Protein AF-A0A191XSU8-F1 (afdb_monomer_lite)

pLDDT: mean 96.38, std 5.08, range [62.66, 98.75]

Foldseek 3Di:
DPCPPDDDDQPDDCVPRPVVVVQVVCVVVPHDDDPPFAFDEFDADPVRHTQWTQTPVRDTGDDPDDDDPDPPVVVVVHDDPVRD

Secondary structure (DSSP, 8-state):
---TT-----SS-HIIIIIHHHHHHHHHTT----SS--EEEEEE-TTSSEEEEEETTS-EE--S-----S-HHHHHHHS-GGG-

Organism: NCBI:txid62343

Sequence (84 aa):
EKHGSKMAFLDGNPPERLCMPIANHIKSLGGEVYLNSRIQKIELNEDKTVKHFVLSNGTIIEGDAYVFATPVDILKLLLPEDWK

Structure (mmCIF, N/CA/C/O backbone):
data_AF-A0A191XSU8-F1
#
_entry.id   AF-A0A191XSU8-F1
#
loop_
_atom_site.group_PDB
_atom_site.id
_atom_site.type_symbol
_atom_site.label_atom_id
_atom_site.label_alt_id
_atom_site.label_comp_id
_atom_site.label_asym_id
_atom_site.label_entity_id
_atom_site.label_seq_id
_atom_site.pdbx_PDB_ins_code
_atom_site.Cartn_x
_atom_site.Cartn_y
_atom_site.Cartn_z
_atom_site.occupancy
_atom_site.B_iso_or_equiv
_atom_site.auth_seq_id
_atom_site.auth_comp_id
_atom_site.auth_asym_id
_atom_site.auth_atom_id
_atom_site.pdbx_PDB_model_num
ATOM 1 N N . GLU A 1 1 ? 23.468 -23.145 -7.856 1.00 62.66 1 GLU A N 1
ATOM 2 C CA . GLU A 1 1 ? 23.607 -21.850 -8.556 1.00 62.66 1 GLU A CA 1
ATOM 3 C C . GLU A 1 1 ? 25.047 -21.354 -8.379 1.00 62.66 1 GLU A C 1
ATOM 5 O O . GLU A 1 1 ? 25.541 -21.431 -7.260 1.00 62.66 1 GLU A O 1
ATOM 10 N N . LYS A 1 2 ? 25.762 -20.980 -9.453 1.00 74.25 2 LYS A N 1
ATOM 11 C CA . LYS A 1 2 ? 27.205 -20.617 -9.429 1.00 74.25 2 LYS A CA 1
ATOM 12 C C . LYS A 1 2 ? 27.456 -19.124 -9.714 1.00 74.25 2 LYS A C 1
ATOM 14 O O . LYS A 1 2 ? 28.613 -18.713 -9.808 1.00 74.25 2 LYS A O 1
ATOM 19 N N . HIS A 1 3 ? 26.406 -18.310 -9.862 1.00 85.00 3 HIS A N 1
ATOM 20 C CA . HIS A 1 3 ? 26.531 -16.907 -10.284 1.00 85.00 3 HIS A CA 1
ATOM 21 C C . HIS A 1 3 ? 25.832 -15.892 -9.372 1.00 85.00 3 HIS A C 1
ATOM 23 O O . HIS A 1 3 ? 25.697 -14.736 -9.759 1.00 85.00 3 HIS A O 1
ATOM 29 N N . GLY A 1 4 ? 25.452 -16.276 -8.151 1.00 88.62 4 GLY A N 1
ATOM 30 C CA . GLY A 1 4 ? 24.712 -15.401 -7.230 1.00 88.62 4 GLY A CA 1
ATOM 31 C C . GLY A 1 4 ? 25.421 -14.100 -6.823 1.00 88.62 4 GLY A C 1
ATOM 32 O O . GLY A 1 4 ? 24.763 -13.178 -6.365 1.00 88.62 4 GLY A O 1
ATOM 33 N N . SER A 1 5 ? 26.741 -13.997 -7.004 1.00 93.75 5 SER A N 1
ATOM 34 C CA . SER A 1 5 ? 27.513 -12.778 -6.721 1.00 93.75 5 SER A CA 1
ATOM 35 C C . SER A 1 5 ? 27.647 -11.823 -7.913 1.00 93.75 5 SER A C 1
ATOM 37 O O . SER A 1 5 ? 28.258 -10.763 -7.771 1.00 93.75 5 SER A O 1
ATOM 39 N N . LYS A 1 6 ? 27.110 -12.169 -9.093 1.00 93.94 6 LYS A N 1
ATOM 40 C CA . LYS A 1 6 ? 27.081 -11.236 -10.227 1.00 93.94 6 LYS A CA 1
ATOM 41 C C . LYS A 1 6 ? 26.116 -10.095 -9.923 1.00 93.94 6 LYS A C 1
ATOM 43 O O . LYS A 1 6 ? 24.975 -10.323 -9.537 1.00 93.94 6 LYS A O 1
ATOM 48 N N . MET A 1 7 ? 26.586 -8.873 -10.138 1.00 95.88 7 MET A N 1
ATOM 49 C CA . MET A 1 7 ? 25.820 -7.652 -9.914 1.00 95.88 7 MET A CA 1
ATOM 50 C C . MET A 1 7 ? 25.374 -7.049 -11.244 1.00 95.88 7 MET A C 1
ATOM 52 O O . MET A 1 7 ? 26.052 -7.192 -12.262 1.00 95.88 7 MET A O 1
ATOM 56 N N . ALA A 1 8 ? 24.248 -6.346 -11.213 1.00 95.62 8 ALA A N 1
ATOM 57 C CA . ALA A 1 8 ? 23.754 -5.532 -12.310 1.00 95.62 8 ALA A CA 1
ATOM 58 C C . ALA A 1 8 ? 23.247 -4.201 -11.755 1.00 95.62 8 ALA A C 1
ATOM 60 O O . ALA A 1 8 ? 22.836 -4.113 -10.597 1.00 95.62 8 ALA A O 1
ATOM 61 N N . PHE A 1 9 ? 23.272 -3.182 -12.604 1.00 96.25 9 PHE A N 1
ATOM 62 C CA . PHE A 1 9 ? 22.714 -1.872 -12.309 1.00 96.25 9 PHE A CA 1
ATOM 63 C C . PHE A 1 9 ? 21.504 -1.641 -13.194 1.00 96.25 9 PHE A C 1
ATOM 65 O O . PHE A 1 9 ? 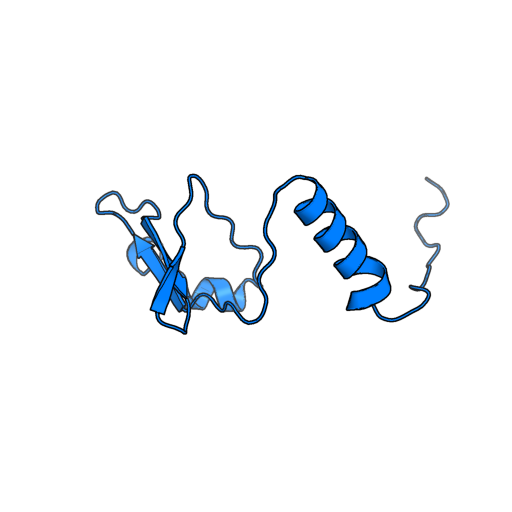21.423 -2.164 -14.306 1.00 96.25 9 PHE A O 1
ATOM 72 N N . LEU A 1 10 ? 20.572 -0.842 -12.690 1.00 97.06 10 LEU A N 1
ATOM 73 C CA . LEU A 1 10 ? 19.484 -0.358 -13.514 1.00 97.06 10 LEU A CA 1
ATOM 74 C C . LEU A 1 10 ? 20.048 0.607 -14.560 1.00 97.06 10 LEU A C 1
ATOM 76 O O . LEU A 1 10 ? 20.960 1.383 -14.280 1.00 97.06 10 LEU A O 1
ATOM 80 N N . ASP A 1 11 ? 19.496 0.561 -15.762 1.00 96.38 11 ASP A N 1
ATOM 81 C CA . ASP A 1 11 ? 19.936 1.363 -16.906 1.00 96.38 11 ASP A CA 1
ATOM 82 C C . ASP A 1 11 ? 19.437 2.822 -16.870 1.00 96.38 11 ASP A C 1
ATOM 84 O O . ASP A 1 11 ? 19.654 3.588 -17.805 1.00 96.38 11 ASP A O 1
ATOM 88 N N . GLY A 1 12 ? 18.779 3.220 -15.782 1.00 97.06 12 GLY A N 1
ATOM 89 C CA . GLY A 1 12 ? 18.273 4.563 -15.543 1.00 97.06 12 GLY A CA 1
ATOM 90 C C . GLY A 1 12 ? 17.636 4.676 -14.159 1.00 97.06 12 GLY A C 1
ATOM 91 O O . GLY A 1 12 ? 17.845 3.829 -13.288 1.00 97.06 12 GLY A O 1
ATOM 92 N N . ASN A 1 13 ? 16.857 5.735 -13.933 1.00 98.25 13 ASN A N 1
ATOM 93 C CA . ASN A 1 13 ? 16.263 5.975 -12.621 1.00 98.25 13 ASN A CA 1
ATOM 94 C C . ASN A 1 13 ? 15.179 4.917 -12.285 1.00 98.25 13 ASN A C 1
ATOM 96 O O . ASN A 1 13 ? 14.386 4.552 -13.158 1.00 98.25 13 ASN A O 1
ATOM 100 N N . PRO A 1 14 ? 15.102 4.429 -11.030 1.00 98.25 14 PRO A N 1
ATOM 101 C CA . PRO A 1 14 ? 14.124 3.412 -10.637 1.00 98.25 14 PRO A CA 1
ATOM 102 C C . PRO A 1 14 ? 12.648 3.767 -10.868 1.00 98.25 14 PRO A C 1
ATOM 104 O O . PRO A 1 14 ? 11.918 2.884 -11.326 1.00 98.25 14 PRO A O 1
ATOM 107 N N . PRO A 1 15 ? 12.177 5.007 -10.610 1.00 98.00 15 PRO A N 1
ATOM 108 C CA . PRO A 1 15 ? 10.780 5.361 -10.850 1.00 98.00 15 PRO A CA 1
ATOM 109 C C . PRO A 1 15 ? 10.319 5.090 -12.286 1.00 98.00 15 PRO A C 1
ATOM 111 O O . PRO A 1 15 ? 9.277 4.468 -12.484 1.00 98.00 15 PRO A O 1
ATOM 114 N N . GLU A 1 16 ? 11.102 5.494 -13.284 1.00 97.69 16 GLU A N 1
ATOM 115 C CA . GLU A 1 16 ? 10.742 5.323 -14.693 1.00 97.69 16 GLU A CA 1
ATOM 116 C C . GLU A 1 16 ? 11.069 3.926 -15.221 1.00 97.69 16 GLU A C 1
ATOM 118 O O . GLU A 1 16 ? 10.265 3.338 -15.942 1.00 97.69 16 GLU A O 1
ATOM 123 N N . ARG A 1 17 ? 12.244 3.382 -14.877 1.00 98.06 17 ARG A N 1
ATOM 124 C CA . ARG A 1 17 ? 12.739 2.126 -15.468 1.00 98.06 17 ARG A CA 1
ATOM 125 C C . ARG A 1 17 ? 12.179 0.871 -14.807 1.00 98.06 17 ARG A C 1
ATOM 127 O O . ARG A 1 17 ? 12.188 -0.182 -15.437 1.00 98.06 17 ARG A O 1
ATOM 134 N N . LEU A 1 18 ? 11.684 0.968 -13.571 1.00 98.00 18 LEU A N 1
ATOM 135 C CA . LEU A 1 18 ? 11.181 -0.180 -12.811 1.00 98.00 18 LEU A CA 1
ATOM 136 C C . LEU A 1 18 ? 9.766 0.039 -12.264 1.00 98.00 18 LEU A C 1
ATOM 138 O O . LEU A 1 18 ? 8.882 -0.778 -12.518 1.00 98.00 18 LEU A O 1
ATOM 142 N N . CYS A 1 19 ? 9.522 1.138 -11.546 1.00 98.38 19 CYS A N 1
ATOM 143 C CA . CYS A 1 19 ? 8.237 1.340 -10.870 1.00 98.38 19 CYS A CA 1
ATOM 144 C C . CYS A 1 19 ? 7.091 1.605 -11.861 1.00 98.38 19 CYS A C 1
ATOM 146 O O . CYS A 1 19 ? 6.003 1.050 -11.704 1.00 98.38 19 CYS A O 1
ATOM 148 N N . MET A 1 20 ? 7.326 2.418 -12.895 1.00 98.44 20 MET A N 1
ATOM 149 C CA . MET A 1 20 ? 6.318 2.758 -13.903 1.00 98.44 20 MET A CA 1
ATOM 150 C C . MET A 1 20 ? 5.833 1.536 -14.707 1.00 98.44 20 MET A C 1
ATOM 152 O O . MET A 1 20 ? 4.618 1.385 -14.835 1.00 98.44 20 MET A O 1
ATOM 156 N N . PRO A 1 21 ? 6.701 0.619 -15.193 1.00 98.56 21 PRO A N 1
ATOM 157 C CA . PRO A 1 21 ? 6.255 -0.639 -15.796 1.00 98.56 21 PRO A CA 1
ATOM 158 C C . PRO A 1 21 ? 5.284 -1.439 -14.918 1.00 98.56 21 PRO A C 1
ATOM 160 O O . PRO A 1 21 ? 4.258 -1.907 -15.410 1.00 98.56 21 PRO A O 1
ATOM 163 N N . ILE A 1 22 ? 5.566 -1.546 -13.616 1.00 98.62 22 ILE A N 1
ATOM 164 C CA . ILE A 1 22 ? 4.706 -2.259 -12.659 1.00 98.62 22 ILE A CA 1
ATOM 165 C C . ILE A 1 22 ? 3.370 -1.525 -12.497 1.00 98.62 22 ILE A C 1
ATOM 167 O O . ILE A 1 22 ? 2.312 -2.141 -12.614 1.00 98.62 22 ILE A O 1
ATOM 171 N N . ALA A 1 23 ? 3.403 -0.206 -12.285 1.00 98.56 23 ALA A N 1
ATOM 172 C CA . ALA A 1 23 ? 2.194 0.604 -12.145 1.00 98.56 23 ALA A CA 1
ATOM 173 C C . ALA A 1 23 ? 1.305 0.539 -13.399 1.00 98.56 23 ALA A C 1
ATOM 175 O O . ALA A 1 23 ? 0.085 0.431 -13.286 1.00 98.56 23 ALA A O 1
ATOM 176 N N . ASN A 1 24 ? 1.905 0.554 -14.591 1.00 98.62 24 ASN A N 1
ATOM 177 C CA . ASN A 1 24 ? 1.188 0.409 -15.857 1.00 98.62 24 ASN A CA 1
ATOM 178 C C . ASN A 1 24 ? 0.562 -0.979 -15.999 1.00 98.62 24 ASN A C 1
ATOM 180 O O . ASN A 1 24 ? -0.576 -1.083 -16.450 1.00 98.62 24 ASN A O 1
ATOM 184 N N . HIS A 1 25 ? 1.271 -2.035 -15.590 1.00 98.75 25 HIS A N 1
ATOM 185 C CA . HIS A 1 25 ? 0.727 -3.388 -15.610 1.00 98.75 25 HIS A CA 1
ATOM 186 C C . HIS A 1 25 ? -0.484 -3.522 -14.676 1.00 98.75 25 HIS A C 1
ATOM 188 O O . HIS A 1 25 ? -1.532 -3.994 -15.115 1.00 98.75 25 HIS A O 1
ATOM 194 N N . ILE A 1 26 ? -0.387 -3.007 -13.444 1.00 98.69 26 ILE A N 1
ATOM 195 C CA . ILE A 1 26 ? -1.509 -2.957 -12.490 1.00 98.69 26 ILE A CA 1
ATOM 196 C C . ILE A 1 26 ? -2.710 -2.232 -13.113 1.00 98.69 26 ILE A C 1
ATOM 198 O O . ILE A 1 26 ? -3.811 -2.780 -13.136 1.00 98.69 26 ILE A O 1
ATOM 202 N N . LYS A 1 27 ? -2.489 -1.046 -13.697 1.00 98.62 27 LYS A N 1
ATOM 203 C CA . LYS A 1 27 ? -3.546 -0.263 -14.359 1.00 98.62 27 LYS A CA 1
ATOM 204 C C . LYS A 1 27 ? -4.169 -0.975 -15.557 1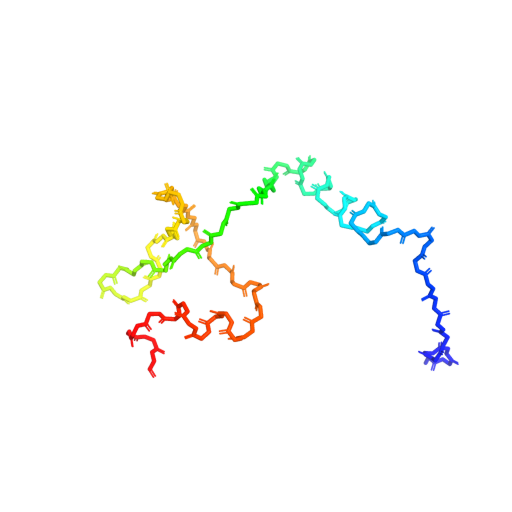.00 98.62 27 LYS A C 1
ATOM 206 O O . LYS A 1 27 ? -5.381 -0.921 -15.731 1.00 98.62 27 LYS A O 1
ATOM 211 N N . SER A 1 28 ? -3.371 -1.679 -16.362 1.00 98.69 28 SER A N 1
ATOM 212 C CA . SER A 1 28 ? -3.878 -2.437 -17.518 1.00 98.69 28 SER A CA 1
ATOM 213 C C . SER A 1 28 ? -4.813 -3.588 -17.134 1.00 98.69 28 SER A C 1
ATOM 215 O O . SER A 1 28 ? -5.628 -4.008 -17.950 1.00 98.69 28 SER A O 1
ATOM 217 N N . LEU A 1 29 ? -4.714 -4.069 -15.892 1.00 98.75 29 LEU A N 1
ATOM 218 C CA . LEU A 1 29 ? -5.546 -5.133 -15.333 1.00 98.75 29 LEU A CA 1
ATOM 219 C C . LEU A 1 29 ? -6.689 -4.595 -14.453 1.00 98.75 29 LEU A C 1
ATOM 221 O O . LEU A 1 29 ? -7.330 -5.369 -13.748 1.00 98.75 29 LEU A O 1
ATOM 225 N N . GLY A 1 30 ? -6.954 -3.284 -14.494 1.00 98.62 30 GLY A N 1
ATOM 226 C CA . GLY A 1 30 ? -8.050 -2.639 -13.764 1.00 98.62 30 GLY A CA 1
ATOM 227 C C . GLY A 1 30 ? -7.710 -2.193 -12.340 1.00 98.62 30 GLY A C 1
ATOM 228 O O . GLY A 1 30 ? -8.591 -1.711 -11.639 1.00 98.62 30 GLY A O 1
ATOM 229 N N . GLY A 1 31 ? -6.455 -2.332 -11.905 1.00 98.56 31 GLY A N 1
ATOM 230 C CA . GLY A 1 31 ? -6.005 -1.803 -10.619 1.00 98.56 31 GLY A CA 1
ATOM 231 C C . GLY A 1 31 ? -5.745 -0.294 -10.656 1.00 98.56 31 GLY A C 1
ATOM 232 O O . GLY A 1 31 ? -5.483 0.295 -11.704 1.00 98.56 31 GLY A O 1
ATOM 233 N N . GLU A 1 32 ? -5.746 0.339 -9.488 1.00 98.44 32 GLU A N 1
ATOM 234 C CA . GLU A 1 32 ? -5.547 1.783 -9.354 1.00 98.44 32 GLU A CA 1
ATOM 235 C C . GLU A 1 32 ? -4.233 2.096 -8.626 1.00 98.44 32 GLU A C 1
ATOM 237 O O . GLU A 1 32 ? -3.813 1.385 -7.715 1.00 98.44 32 GLU A O 1
ATOM 242 N N . VAL A 1 33 ? -3.557 3.174 -9.039 1.00 98.12 33 VAL A N 1
ATOM 243 C CA . VAL A 1 33 ? -2.317 3.644 -8.401 1.00 98.12 33 VAL A CA 1
ATOM 244 C C . VAL A 1 33 ? -2.414 5.147 -8.194 1.00 98.12 33 VAL A C 1
ATOM 246 O O . VAL A 1 33 ? -2.359 5.915 -9.160 1.00 98.12 33 VAL A O 1
ATOM 249 N N . TYR A 1 34 ? -2.520 5.546 -6.929 1.00 97.69 34 TYR A N 1
ATOM 250 C CA . TYR A 1 34 ? -2.620 6.936 -6.504 1.00 97.69 34 TYR A CA 1
ATOM 251 C C . TYR A 1 34 ? -1.322 7.407 -5.852 1.00 97.69 34 TYR A C 1
ATOM 253 O O . TYR A 1 34 ? -0.710 6.701 -5.052 1.00 97.69 34 TYR A O 1
ATOM 261 N N . LEU A 1 35 ? -0.905 8.624 -6.194 1.00 97.69 35 LEU A N 1
ATOM 262 C CA . LEU A 1 35 ? 0.237 9.300 -5.584 1.00 97.69 35 LEU A CA 1
ATOM 263 C C . LEU A 1 35 ? -0.260 10.397 -4.645 1.00 97.69 35 LEU A C 1
ATOM 265 O O . LEU A 1 35 ? -1.365 10.905 -4.809 1.00 97.69 35 LEU A O 1
ATOM 269 N N . ASN A 1 36 ? 0.582 10.796 -3.691 1.00 97.50 36 ASN A N 1
ATOM 270 C CA . ASN A 1 36 ? 0.258 11.825 -2.693 1.00 97.50 36 ASN A CA 1
ATOM 271 C C . ASN A 1 36 ? -0.954 11.477 -1.799 1.00 97.50 36 ASN A C 1
ATOM 273 O O . ASN A 1 36 ? -1.553 12.356 -1.187 1.00 97.50 36 ASN A O 1
ATOM 277 N N . SER A 1 37 ? -1.268 10.187 -1.672 1.00 97.88 37 SER A N 1
ATOM 278 C CA . SER A 1 37 ? -2.391 9.652 -0.892 1.00 97.88 37 SER A CA 1
ATOM 279 C C . SER A 1 37 ? -1.912 9.076 0.441 1.00 97.88 37 SER A C 1
ATOM 281 O O . SER A 1 37 ? -1.951 7.869 0.668 1.00 97.88 37 SER A O 1
ATOM 283 N N . ARG A 1 38 ? -1.378 9.931 1.322 1.00 97.75 38 ARG A N 1
ATOM 284 C CA . ARG A 1 38 ? -0.840 9.490 2.620 1.00 97.75 38 ARG A CA 1
ATOM 285 C C . ARG A 1 38 ? -1.969 9.008 3.534 1.00 97.75 38 ARG A C 1
ATOM 287 O O . ARG A 1 38 ? -2.899 9.762 3.792 1.00 97.75 38 ARG A O 1
ATOM 294 N N . ILE A 1 39 ? -1.834 7.806 4.093 1.00 97.94 39 ILE A N 1
ATOM 295 C CA . ILE A 1 39 ? -2.719 7.305 5.154 1.00 97.94 39 ILE A CA 1
ATOM 296 C C . ILE A 1 39 ? -2.412 8.052 6.458 1.00 97.94 39 ILE A C 1
ATOM 298 O O . ILE A 1 39 ? -1.253 8.165 6.860 1.00 97.94 39 ILE A O 1
ATOM 302 N N . GLN A 1 40 ? -3.454 8.572 7.098 1.00 97.81 40 GLN A N 1
ATOM 303 C CA . GLN A 1 40 ? -3.402 9.285 8.371 1.00 97.81 40 GLN A CA 1
ATOM 304 C C . GLN A 1 40 ? -3.837 8.409 9.547 1.00 97.81 40 GLN A C 1
ATOM 306 O O . GLN A 1 40 ? -3.263 8.538 10.626 1.00 97.81 40 GLN A O 1
ATOM 311 N N . LYS A 1 41 ? -4.839 7.541 9.362 1.00 97.81 41 LYS A N 1
ATOM 312 C CA . LYS A 1 41 ? -5.375 6.692 10.435 1.00 97.81 41 LYS A CA 1
ATOM 313 C C . LYS A 1 41 ? -5.961 5.390 9.886 1.00 97.81 41 LYS A C 1
ATOM 315 O O . LYS A 1 41 ? -6.547 5.380 8.802 1.00 97.81 41 LYS A O 1
ATOM 320 N N . ILE A 1 42 ? -5.822 4.320 10.664 1.00 98.12 42 ILE A N 1
ATOM 321 C CA . ILE A 1 42 ? -6.569 3.070 10.505 1.00 98.12 42 ILE A CA 1
ATOM 322 C C . ILE A 1 42 ? -7.780 3.155 11.437 1.00 98.12 42 ILE A C 1
ATOM 324 O O . ILE A 1 42 ? -7.612 3.209 12.656 1.00 98.12 42 ILE A O 1
ATOM 328 N N .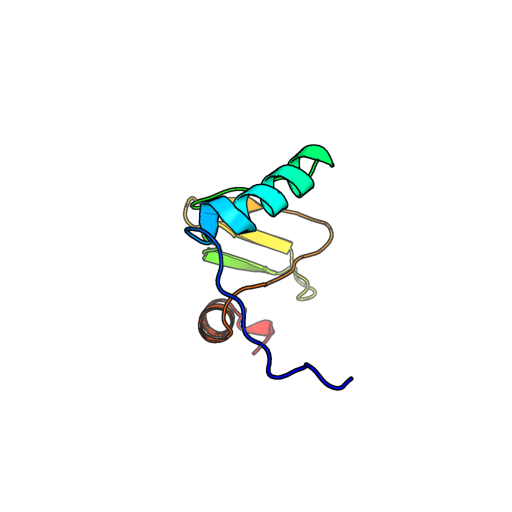 GLU A 1 43 ? -8.986 3.218 10.878 1.00 98.19 43 GLU A N 1
ATOM 329 C CA . GLU A 1 43 ? -10.209 3.165 11.680 1.00 98.19 43 GLU A CA 1
ATOM 330 C C . GLU A 1 43 ? -10.617 1.706 11.874 1.00 98.19 43 GLU A C 1
ATOM 332 O O . GLU A 1 43 ? -10.555 0.916 10.927 1.00 98.19 43 GLU A O 1
ATOM 337 N N . LEU A 1 44 ? -11.028 1.349 13.090 1.00 98.38 44 LEU A N 1
ATOM 338 C CA . LEU A 1 44 ? -11.443 -0.008 13.429 1.00 98.38 44 LEU A CA 1
ATOM 339 C C . LEU A 1 44 ? -12.960 -0.100 13.600 1.00 98.38 44 LEU A C 1
ATOM 341 O O . LEU A 1 44 ? -13.628 0.862 13.979 1.00 98.38 44 LEU A O 1
ATOM 345 N N . ASN A 1 45 ? -13.490 -1.283 13.319 1.00 98.00 45 ASN A N 1
ATOM 346 C CA . ASN A 1 45 ? -14.817 -1.697 13.749 1.00 98.00 45 ASN A CA 1
ATOM 347 C C . ASN A 1 45 ? -14.805 -2.031 15.252 1.00 98.00 45 ASN A C 1
ATOM 349 O O . ASN A 1 45 ? -13.747 -2.172 15.866 1.00 98.00 45 ASN A O 1
ATOM 353 N N . GLU A 1 46 ? -15.987 -2.224 15.841 1.00 97.25 46 GLU A N 1
ATOM 354 C CA . GLU A 1 46 ? -16.125 -2.628 17.252 1.00 97.25 46 GLU A CA 1
ATOM 355 C C . GLU A 1 46 ? -15.458 -3.982 17.553 1.00 97.25 46 GLU A C 1
ATOM 357 O O . GLU A 1 46 ? -14.955 -4.206 18.652 1.00 97.25 46 GLU A O 1
ATOM 362 N N . ASP A 1 47 ? -15.399 -4.874 16.561 1.00 97.31 47 ASP A N 1
ATOM 363 C CA . ASP A 1 47 ? -14.733 -6.179 16.646 1.00 97.31 47 ASP A CA 1
ATOM 364 C C . ASP A 1 47 ? -13.207 -6.111 16.433 1.00 97.31 47 ASP A C 1
ATOM 366 O O . ASP A 1 47 ? -12.540 -7.146 16.374 1.00 97.31 47 ASP A O 1
ATOM 370 N N . LYS A 1 48 ? -12.650 -4.894 16.346 1.00 97.12 48 LYS A N 1
ATOM 371 C CA . LYS A 1 48 ? -11.225 -4.586 16.151 1.00 97.12 48 LYS A CA 1
ATOM 372 C C . LYS A 1 48 ? -10.663 -4.961 14.777 1.00 97.12 48 LYS A C 1
ATOM 374 O O . LYS A 1 48 ? -9.447 -4.867 14.580 1.00 97.12 48 LYS A O 1
ATOM 379 N N . THR A 1 49 ? -11.507 -5.343 13.818 1.00 98.06 49 THR A N 1
ATOM 380 C CA . THR A 1 49 ? -11.111 -5.452 12.406 1.00 98.06 49 THR A CA 1
ATOM 381 C C . THR A 1 49 ? -10.994 -4.067 11.765 1.00 98.06 49 THR A C 1
ATOM 383 O O . THR A 1 49 ? -11.548 -3.089 12.269 1.00 98.06 49 THR A O 1
ATOM 386 N N . VAL A 1 50 ? -10.252 -3.952 10.658 1.00 98.25 50 VAL A N 1
ATOM 387 C CA . VAL A 1 50 ? -10.142 -2.673 9.937 1.00 98.25 50 VAL A CA 1
ATOM 388 C C . VAL A 1 50 ? -11.483 -2.325 9.305 1.00 98.25 50 VAL A C 1
ATOM 390 O O . VAL A 1 50 ? -12.019 -3.101 8.518 1.00 98.25 50 VAL A O 1
ATOM 393 N N . LYS A 1 51 ? -11.983 -1.128 9.610 1.00 98.31 51 LYS A N 1
ATOM 394 C CA . LYS A 1 51 ? -13.161 -0.551 8.966 1.00 98.31 51 LYS A CA 1
ATOM 395 C C . LYS A 1 51 ? -12.794 0.114 7.645 1.00 98.31 51 LYS A C 1
ATOM 397 O O . LYS A 1 51 ? -13.366 -0.226 6.618 1.00 98.31 51 LYS A O 1
ATOM 402 N N . HIS A 1 52 ? -11.839 1.047 7.685 1.00 98.56 52 HIS A N 1
ATOM 403 C CA . HIS A 1 52 ? -11.339 1.785 6.521 1.00 98.56 52 HIS A CA 1
ATOM 404 C C . HIS A 1 52 ? -10.029 2.525 6.825 1.00 98.56 52 HIS A C 1
ATOM 406 O O . HIS A 1 52 ? -9.664 2.748 7.986 1.00 98.56 52 HIS A O 1
ATOM 412 N N . PHE A 1 53 ? -9.346 2.995 5.779 1.00 98.44 53 PHE A N 1
ATOM 413 C CA . PHE A 1 53 ? -8.233 3.938 5.907 1.00 98.44 53 PHE A CA 1
ATOM 414 C C . PHE A 1 53 ? -8.700 5.374 5.712 1.00 98.44 53 PHE A C 1
ATOM 416 O O . PHE A 1 53 ? -9.409 5.688 4.759 1.00 98.44 53 PHE A O 1
ATOM 423 N N . VAL A 1 54 ? -8.249 6.263 6.595 1.00 98.44 54 VAL A N 1
ATOM 424 C CA . VAL A 1 54 ? -8.440 7.709 6.455 1.00 98.44 54 VAL A CA 1
ATOM 425 C C . VAL A 1 54 ? -7.155 8.302 5.897 1.00 98.44 54 VAL A C 1
ATOM 427 O O . VAL A 1 54 ? -6.088 8.132 6.490 1.00 98.44 54 VAL A O 1
ATOM 430 N N . LEU A 1 55 ? -7.236 8.984 4.759 1.00 98.25 55 LEU A N 1
ATOM 431 C CA . LEU A 1 55 ? -6.114 9.699 4.157 1.00 98.25 55 LEU A CA 1
ATOM 432 C C . LEU A 1 55 ? -5.931 11.083 4.792 1.00 98.25 55 LEU A C 1
ATOM 434 O O . LEU A 1 55 ? -6.853 11.644 5.375 1.00 98.25 55 LEU A O 1
ATOM 438 N N . SER A 1 56 ? -4.752 11.685 4.625 1.00 97.56 56 SER A N 1
ATOM 439 C CA . SER A 1 56 ? -4.407 12.993 5.205 1.00 97.56 56 SER A CA 1
ATOM 440 C C . SER A 1 56 ? -5.257 14.160 4.700 1.00 97.56 56 SER A C 1
ATOM 442 O O . SER A 1 56 ? -5.250 15.228 5.302 1.00 97.56 56 SER A O 1
ATOM 444 N N . ASN A 1 57 ? -5.954 13.981 3.578 1.00 96.31 57 ASN A N 1
ATOM 445 C CA . ASN A 1 57 ? -6.914 14.947 3.044 1.00 96.31 57 ASN A CA 1
ATOM 446 C C . ASN A 1 57 ? -8.363 14.669 3.503 1.00 96.31 57 ASN A C 1
ATOM 448 O O . ASN A 1 57 ? -9.283 15.295 2.988 1.00 96.31 57 ASN A O 1
ATOM 452 N N . GLY A 1 58 ? -8.574 13.713 4.414 1.00 96.81 58 GLY A N 1
ATOM 453 C CA . GLY A 1 58 ? -9.889 13.298 4.910 1.00 96.81 58 GLY A CA 1
ATOM 454 C C . GLY A 1 58 ? -10.631 12.291 4.024 1.00 96.81 58 GLY A C 1
ATOM 455 O O . GLY A 1 58 ? -11.713 11.851 4.401 1.00 96.81 58 GLY A O 1
ATOM 456 N N . THR A 1 59 ? -10.074 11.900 2.872 1.00 98.06 59 THR A N 1
ATOM 457 C CA . THR A 1 59 ? -10.684 10.865 2.017 1.00 98.06 59 THR A CA 1
ATOM 458 C C . THR A 1 59 ? -10.674 9.521 2.737 1.00 98.06 59 THR A C 1
ATOM 460 O O . THR A 1 59 ? -9.670 9.157 3.351 1.00 98.06 59 THR A O 1
ATOM 463 N N . ILE A 1 60 ? -11.772 8.776 2.632 1.00 98.38 60 ILE A N 1
ATOM 464 C CA . ILE A 1 60 ? -11.912 7.431 3.193 1.00 98.38 60 ILE A CA 1
ATOM 465 C C . ILE A 1 60 ? -11.720 6.407 2.073 1.00 98.38 60 ILE A C 1
ATOM 467 O O . ILE A 1 60 ? -12.297 6.559 0.998 1.00 98.38 60 ILE A O 1
ATOM 471 N N . ILE A 1 61 ? -10.904 5.383 2.329 1.00 98.12 61 ILE A N 1
ATOM 472 C CA . ILE A 1 61 ? -10.676 4.252 1.425 1.00 98.12 61 ILE A CA 1
ATOM 473 C C . ILE A 1 61 ? -11.149 2.971 2.108 1.00 98.12 61 ILE A C 1
ATOM 475 O O . ILE A 1 61 ? -10.639 2.605 3.171 1.00 98.12 61 ILE A O 1
ATOM 479 N N . GLU A 1 62 ? -12.098 2.302 1.464 1.00 98.31 62 GLU A N 1
ATOM 480 C CA . GLU A 1 62 ? -12.673 1.024 1.879 1.00 98.31 62 GLU A CA 1
ATOM 481 C C . GLU A 1 62 ? -12.221 -0.102 0.942 1.00 98.31 62 GLU A C 1
ATOM 483 O O . GLU A 1 62 ? -11.909 0.130 -0.227 1.00 98.31 62 GLU A O 1
ATOM 488 N N . GLY A 1 63 ? -12.188 -1.328 1.457 1.00 97.62 63 GLY A N 1
ATOM 489 C CA . GLY A 1 63 ? -11.889 -2.527 0.685 1.00 97.62 63 GLY A CA 1
ATOM 490 C C . GLY A 1 63 ? -12.091 -3.800 1.501 1.00 97.62 63 GLY A C 1
ATOM 491 O O . GLY A 1 63 ? -12.192 -3.758 2.726 1.00 97.62 63 GLY A O 1
ATOM 492 N N . ASP A 1 64 ? -12.121 -4.940 0.815 1.00 98.31 64 ASP A N 1
ATOM 493 C CA . ASP A 1 64 ? -12.305 -6.255 1.4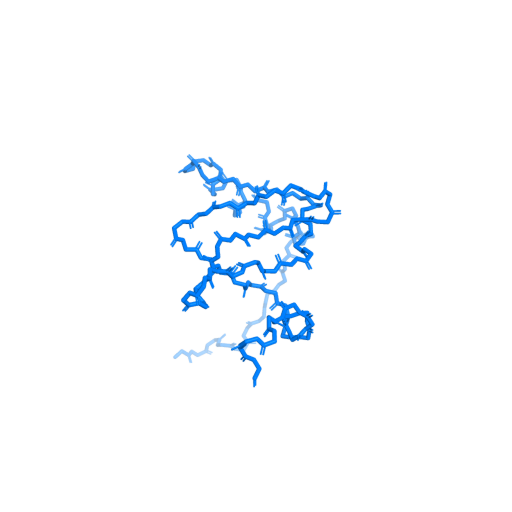47 1.00 98.31 64 ASP A CA 1
ATOM 494 C C . ASP A 1 64 ? -11.076 -6.701 2.255 1.00 98.31 64 ASP A C 1
ATOM 496 O O . ASP A 1 64 ? -11.172 -7.498 3.187 1.00 98.31 64 ASP A O 1
ATOM 500 N N . ALA A 1 65 ? -9.898 -6.198 1.881 1.00 98.06 65 ALA A N 1
ATOM 501 C CA . ALA A 1 65 ? -8.633 -6.497 2.529 1.00 98.06 65 ALA A CA 1
ATOM 502 C C . ALA A 1 65 ? -7.721 -5.268 2.541 1.00 98.06 65 ALA A C 1
ATOM 504 O O . ALA A 1 65 ? -7.707 -4.466 1.607 1.00 98.06 65 ALA A O 1
ATOM 505 N N . TYR A 1 66 ? -6.902 -5.170 3.588 1.00 98.19 66 TYR A N 1
ATOM 506 C CA . TYR A 1 66 ? -5.993 -4.052 3.813 1.00 98.19 66 TYR A CA 1
ATOM 507 C C . TYR A 1 66 ? -4.564 -4.563 3.990 1.00 98.19 66 TYR A C 1
ATOM 509 O O . TYR A 1 66 ? -4.307 -5.442 4.811 1.00 98.19 66 TYR A O 1
ATOM 517 N N . VAL A 1 67 ? -3.620 -3.993 3.237 1.00 97.88 67 VAL A N 1
ATOM 518 C CA . VAL A 1 67 ? -2.195 -4.348 3.306 1.00 97.88 67 VAL A CA 1
ATOM 519 C C . VAL A 1 67 ? -1.369 -3.097 3.583 1.00 97.88 67 VAL A C 1
ATOM 521 O O . VAL A 1 67 ? -1.472 -2.100 2.871 1.00 97.88 67 VAL A O 1
ATOM 524 N N . PHE A 1 68 ? -0.502 -3.168 4.593 1.00 96.19 68 PHE A N 1
ATOM 525 C CA . PHE A 1 68 ? 0.482 -2.132 4.895 1.00 96.19 68 PHE A CA 1
ATOM 526 C C . PHE A 1 68 ? 1.860 -2.539 4.370 1.00 96.19 68 PHE A C 1
ATOM 528 O O . PHE A 1 68 ? 2.593 -3.285 5.011 1.00 96.19 68 PHE A O 1
ATOM 535 N N . ALA A 1 69 ? 2.227 -2.015 3.201 1.00 97.12 69 ALA A N 1
ATOM 536 C CA . ALA A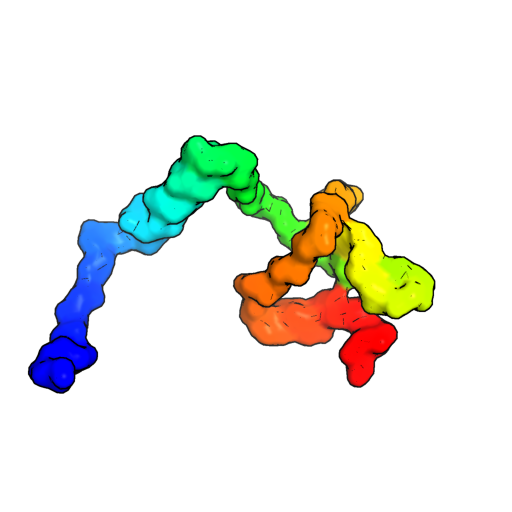 1 69 ? 3.566 -2.154 2.623 1.00 97.12 69 ALA A CA 1
ATOM 537 C C . ALA A 1 69 ? 4.468 -0.950 2.974 1.00 97.12 69 ALA A C 1
ATOM 539 O O . ALA A 1 69 ? 5.235 -0.467 2.141 1.00 97.12 69 ALA A O 1
ATOM 540 N N . THR A 1 70 ? 4.332 -0.410 4.191 1.00 97.06 70 THR A N 1
ATOM 541 C CA . THR A 1 70 ? 5.128 0.729 4.674 1.00 97.06 70 THR A CA 1
ATOM 542 C C . THR A 1 70 ? 6.328 0.255 5.500 1.00 97.06 70 THR A C 1
ATOM 544 O O . THR A 1 70 ? 6.329 -0.868 6.009 1.00 97.06 70 THR A O 1
ATOM 547 N N . PRO A 1 71 ? 7.359 1.101 5.686 1.00 98.00 71 PRO A N 1
ATOM 548 C CA . PRO A 1 71 ? 8.408 0.825 6.661 1.00 98.00 71 PRO A CA 1
ATOM 549 C C . PRO A 1 71 ? 7.832 0.629 8.069 1.00 98.00 71 PRO A C 1
ATOM 551 O O . PRO A 1 71 ? 6.890 1.322 8.467 1.00 98.00 71 PRO A O 1
ATOM 554 N N . VAL A 1 72 ? 8.443 -0.270 8.847 1.00 97.00 72 VAL A N 1
ATOM 555 C CA . VAL A 1 72 ? 7.964 -0.653 10.188 1.00 97.00 72 VAL A CA 1
ATOM 556 C C . VAL A 1 72 ? 7.824 0.538 11.139 1.00 97.00 72 VAL A C 1
ATOM 558 O O . VAL A 1 72 ? 6.911 0.569 11.960 1.00 97.00 72 VAL A O 1
ATOM 561 N N . ASP A 1 73 ? 8.683 1.546 11.006 1.00 97.25 73 ASP A N 1
ATOM 562 C CA . ASP A 1 73 ? 8.658 2.734 11.862 1.00 97.25 73 ASP A CA 1
ATOM 563 C C . ASP A 1 73 ? 7.395 3.569 11.628 1.00 97.25 73 ASP A C 1
ATOM 565 O O . ASP A 1 73 ? 6.797 4.070 12.576 1.00 97.25 73 ASP A O 1
ATOM 569 N N . ILE A 1 74 ? 6.937 3.655 10.374 1.00 96.25 74 ILE A N 1
ATOM 570 C CA . ILE A 1 74 ? 5.683 4.331 10.022 1.00 96.25 74 ILE A CA 1
ATOM 571 C C . ILE A 1 74 ? 4.488 3.514 10.504 1.00 96.25 74 ILE A C 1
ATOM 573 O O . ILE A 1 74 ? 3.556 4.080 11.070 1.00 96.25 74 ILE A O 1
ATOM 577 N N . LEU A 1 75 ? 4.521 2.189 10.317 1.00 95.62 75 LEU A N 1
ATOM 578 C CA . LEU A 1 75 ? 3.451 1.314 10.792 1.00 95.62 75 LEU A CA 1
ATOM 579 C C . LEU A 1 75 ? 3.254 1.454 12.306 1.00 95.62 75 LEU A C 1
ATOM 581 O O . LEU A 1 75 ? 2.130 1.662 12.745 1.00 95.62 75 LEU A O 1
ATOM 585 N N . LYS A 1 76 ? 4.333 1.440 13.099 1.00 95.75 76 LYS A N 1
ATOM 586 C CA . LYS A 1 76 ? 4.268 1.592 14.565 1.00 95.75 76 LYS A CA 1
ATOM 587 C C . LYS A 1 76 ? 3.559 2.869 15.023 1.00 95.75 76 LYS A C 1
ATOM 589 O O . LYS A 1 76 ? 2.915 2.852 16.068 1.00 95.75 76 LYS A O 1
ATOM 594 N N . LEU A 1 77 ? 3.676 3.958 14.262 1.00 95.56 77 LEU A N 1
ATOM 595 C CA . LEU A 1 77 ? 3.003 5.228 14.558 1.00 95.56 77 LEU A CA 1
ATOM 596 C C . LEU A 1 77 ? 1.514 5.217 14.187 1.00 95.56 77 LEU A C 1
ATOM 598 O O . LEU A 1 77 ? 0.745 5.981 14.762 1.00 95.56 77 LEU A O 1
ATOM 602 N N . LEU A 1 78 ? 1.122 4.383 13.223 1.00 95.75 78 LEU A N 1
ATOM 603 C CA . LEU A 1 78 ? -0.250 4.278 12.718 1.00 95.75 78 LEU A CA 1
ATOM 604 C C . LEU A 1 78 ? -1.047 3.132 13.351 1.00 95.75 78 LEU A C 1
ATOM 606 O O . LEU A 1 78 ? -2.260 3.075 13.152 1.00 95.75 78 LEU A O 1
ATOM 610 N N . LEU A 1 79 ? -0.384 2.223 14.076 1.00 96.19 79 LEU A N 1
ATOM 611 C CA . LEU A 1 79 ? -1.040 1.112 14.758 1.00 96.19 79 LEU A CA 1
ATOM 612 C C . LEU A 1 79 ? -2.096 1.646 15.739 1.00 96.19 79 LEU A C 1
ATOM 614 O O . LEU A 1 79 ? -1.745 2.429 16.630 1.00 96.19 79 LEU A O 1
ATOM 618 N N . PRO A 1 80 ? -3.363 1.214 15.606 1.00 96.50 80 PRO A N 1
ATOM 619 C CA . PRO A 1 80 ? -4.397 1.502 16.587 1.00 96.50 80 PRO A CA 1
ATOM 620 C C . PRO A 1 80 ? -3.977 1.027 17.977 1.00 96.50 80 PRO A C 1
ATOM 622 O O . PRO A 1 80 ? -3.334 -0.014 18.109 1.00 96.50 80 PRO A O 1
ATOM 625 N N . GLU A 1 81 ? -4.378 1.760 19.014 1.00 95.00 81 GLU A N 1
ATOM 626 C CA . GLU A 1 81 ? -4.090 1.376 20.403 1.00 95.00 81 GLU A CA 1
ATOM 627 C C . GLU A 1 81 ? -4.649 -0.013 20.746 1.00 95.00 81 GLU A C 1
ATOM 629 O O . GLU A 1 81 ? -3.995 -0.767 21.451 1.00 95.00 81 GLU A O 1
ATOM 634 N N . ASP A 1 82 ? -5.793 -0.405 20.174 1.00 96.12 82 ASP A N 1
ATOM 635 C CA . ASP A 1 82 ? -6.395 -1.733 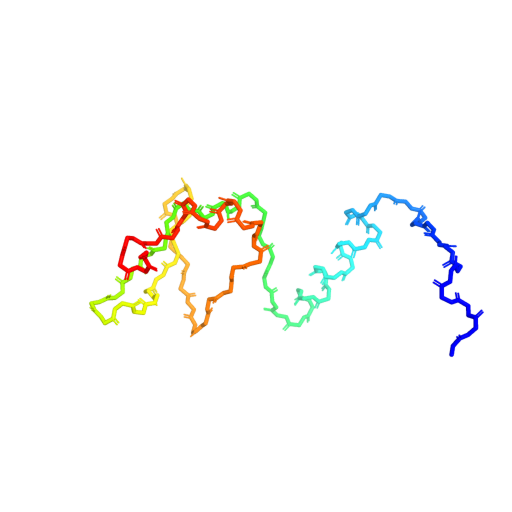20.380 1.00 96.12 82 ASP A CA 1
ATOM 636 C C . ASP A 1 82 ? -5.547 -2.910 19.868 1.00 96.12 82 ASP A C 1
ATOM 638 O O . ASP A 1 82 ? -5.863 -4.066 20.169 1.00 96.12 82 ASP A O 1
ATOM 642 N N . TRP A 1 83 ? -4.521 -2.637 19.056 1.00 95.31 83 TRP A N 1
ATOM 643 C CA . TRP A 1 83 ? -3.591 -3.632 18.513 1.00 95.31 83 TRP A CA 1
ATOM 644 C C . TRP A 1 83 ? -2.209 -3.599 19.183 1.00 95.31 83 TRP A C 1
ATOM 646 O O . TRP A 1 83 ? -1.357 -4.418 18.828 1.00 95.31 83 TRP A O 1
ATOM 656 N N . LYS A 1 84 ? -1.961 -2.647 20.089 1.00 84.06 84 LYS A N 1
ATOM 657 C CA . LYS A 1 84 ? -0.719 -2.571 20.869 1.00 84.06 84 LYS A CA 1
ATOM 658 C C . LYS A 1 84 ? -0.783 -3.487 22.087 1.00 84.06 84 LYS A C 1
ATOM 660 O O . LYS A 1 84 ? 0.288 -4.051 22.407 1.00 84.06 84 LYS A O 1
#

InterPro domains:
  IPR002937 Amine oxidase [PF01593] (8-80)
  IPR036188 FAD/NAD(P)-binding domain superfamily [SSF51905] (15-80)
  IPR050464 Zeta Carotene Desaturase and Related Oxidoreductases [PTHR42923] (3-82)

Radius of gyration: 17.73 Å; chains: 1; bounding box: 44×37×38 Å